Protein AF-A0A2D4SCW8-F1 (afdb_monomer_lite)

Structure (mmCIF, N/CA/C/O backbone):
data_AF-A0A2D4SCW8-F1
#
_entry.id   AF-A0A2D4SCW8-F1
#
loop_
_atom_site.group_PDB
_atom_site.id
_atom_site.type_symbol
_atom_site.label_atom_id
_atom_site.label_alt_id
_atom_site.label_comp_id
_atom_site.label_asym_id
_atom_site.label_entity_id
_atom_site.label_seq_id
_atom_site.pdbx_PDB_ins_code
_atom_site.Cartn_x
_atom_site.Cartn_y
_atom_site.Cartn_z
_atom_site.occupancy
_atom_site.B_iso_or_equiv
_atom_site.auth_seq_id
_atom_site.auth_comp_id
_atom_site.auth_asym_id
_atom_site.auth_atom_id
_atom_site.pdbx_PDB_model_num
ATOM 1 N N . MET A 1 1 ? -45.796 61.838 41.953 1.00 48.50 1 MET A N 1
ATOM 2 C CA . MET A 1 1 ? -45.250 61.106 43.119 1.00 48.50 1 MET A CA 1
ATOM 3 C C . MET A 1 1 ? -45.338 59.608 42.863 1.00 48.50 1 MET A C 1
ATOM 5 O O . MET A 1 1 ? -46.449 59.111 42.741 1.00 48.50 1 MET A O 1
ATOM 9 N N . LYS A 1 2 ? -44.181 58.939 42.745 1.00 37.31 2 LYS A N 1
ATOM 10 C CA . LYS A 1 2 ? -43.857 57.559 43.174 1.00 37.31 2 LYS A CA 1
ATOM 11 C C . LYS A 1 2 ? -42.506 57.163 42.546 1.00 37.31 2 LYS A C 1
ATOM 13 O O . LYS A 1 2 ? -42.464 56.902 41.349 1.00 37.31 2 LYS A O 1
ATOM 18 N N . PRO A 1 3 ? -41.410 57.148 43.319 1.00 56.03 3 PRO A N 1
ATOM 19 C CA . PRO A 1 3 ? -40.166 56.484 42.949 1.00 56.03 3 PRO A CA 1
ATOM 20 C C . PRO A 1 3 ? -40.134 55.082 43.568 1.00 56.03 3 PRO A C 1
ATOM 22 O O . PRO A 1 3 ? -40.522 54.940 44.723 1.00 56.03 3 PRO A O 1
ATOM 25 N N . VAL A 1 4 ? -39.620 54.067 42.868 1.00 53.00 4 VAL A N 1
ATOM 26 C CA . VAL A 1 4 ? -39.022 52.896 43.536 1.00 53.00 4 VAL A CA 1
ATOM 27 C C . VAL A 1 4 ? -37.858 52.366 42.698 1.00 53.00 4 VAL A C 1
ATOM 29 O O . VAL A 1 4 ? -38.027 51.612 41.747 1.00 53.00 4 VAL A O 1
ATOM 32 N N . PHE A 1 5 ? -36.662 52.783 43.104 1.00 52.91 5 PHE A N 1
ATOM 33 C CA . PHE A 1 5 ? -35.394 52.087 42.905 1.00 52.91 5 PHE A CA 1
ATOM 34 C C . PHE A 1 5 ? -35.456 50.723 43.606 1.00 52.91 5 PHE A C 1
ATOM 36 O O . PHE A 1 5 ? -35.761 50.702 44.798 1.00 52.91 5 PHE A O 1
ATOM 43 N N . ARG A 1 6 ? -35.080 49.622 42.940 1.00 56.19 6 ARG A N 1
ATOM 44 C CA . ARG A 1 6 ? -34.492 48.444 43.609 1.00 56.19 6 ARG A CA 1
ATOM 45 C C . ARG A 1 6 ? -33.413 47.804 42.738 1.00 56.19 6 ARG A C 1
ATOM 47 O O . ARG A 1 6 ? -33.661 46.925 41.925 1.00 56.19 6 ARG A O 1
ATOM 54 N N . LEU A 1 7 ? -32.207 48.307 42.975 1.00 54.22 7 LEU A N 1
ATOM 55 C CA . LEU A 1 7 ? -30.921 47.657 42.779 1.00 54.22 7 LEU A CA 1
ATOM 56 C C . LEU A 1 7 ? -30.911 46.322 43.552 1.00 54.22 7 LEU A C 1
ATOM 58 O O . LEU A 1 7 ? -31.087 46.338 44.769 1.00 54.22 7 LEU A O 1
ATOM 62 N N . PHE A 1 8 ? -30.691 45.190 42.881 1.00 55.59 8 PHE A N 1
ATOM 63 C CA . PHE A 1 8 ? -30.311 43.938 43.542 1.00 55.59 8 PHE A CA 1
ATOM 64 C C . PHE A 1 8 ? -29.137 43.284 42.807 1.00 55.59 8 PHE A C 1
ATOM 66 O O . PHE A 1 8 ? -29.289 42.687 41.749 1.00 55.59 8 PHE A O 1
ATOM 73 N N . PHE A 1 9 ? -27.965 43.479 43.415 1.00 51.91 9 PHE A N 1
ATOM 74 C CA . PHE A 1 9 ? -26.906 42.497 43.646 1.00 51.91 9 PHE A CA 1
ATOM 75 C C . PHE A 1 9 ? -26.415 41.631 42.472 1.00 51.91 9 PHE A C 1
ATOM 77 O O . PHE A 1 9 ? -26.926 40.549 42.198 1.00 51.91 9 PHE A O 1
ATOM 84 N N . LEU A 1 10 ? -25.256 42.045 41.937 1.00 51.75 10 LEU A N 1
ATOM 85 C CA . LEU A 1 10 ? -24.128 41.133 41.726 1.00 51.75 10 LEU A CA 1
ATOM 86 C C . LEU A 1 10 ? -23.925 40.289 42.997 1.00 51.75 10 LEU A C 1
ATOM 88 O O . LEU A 1 10 ? -23.597 40.860 44.031 1.00 51.75 10 LEU A O 1
ATOM 92 N N . LEU A 1 11 ? -24.065 38.968 42.914 1.00 54.16 11 LEU A N 1
ATOM 93 C CA . LEU A 1 11 ? -23.246 37.992 43.645 1.00 54.16 11 LEU A CA 1
ATOM 94 C C . LEU A 1 11 ? -23.619 36.589 43.145 1.00 54.16 11 LEU A C 1
ATOM 96 O O . LEU A 1 11 ? -24.679 36.061 43.462 1.00 54.16 11 LEU A O 1
ATOM 100 N N . GLY A 1 12 ? -22.753 35.992 42.335 1.00 45.44 12 GLY A N 1
ATOM 101 C CA . GLY A 1 12 ? -22.952 34.630 41.837 1.00 45.44 12 GLY A CA 1
ATOM 102 C C . GLY A 1 12 ? -21.790 34.124 40.996 1.00 45.44 12 GLY A C 1
ATOM 103 O O . GLY A 1 12 ? -21.982 33.317 40.097 1.00 45.44 12 GLY A O 1
ATOM 104 N N . LEU A 1 13 ? -20.586 34.641 41.249 1.00 56.72 13 LEU A N 1
ATOM 105 C CA . LEU A 1 13 ? -19.350 34.123 40.684 1.00 56.72 13 LEU A CA 1
ATOM 106 C C . LEU A 1 13 ? -18.798 33.114 41.692 1.00 56.72 13 LEU A C 1
ATOM 108 O O . LEU A 1 13 ? -18.079 33.527 42.588 1.00 56.72 13 LEU A O 1
ATOM 112 N N . LEU A 1 14 ? -19.178 31.836 41.610 1.00 50.34 14 LEU A N 1
ATOM 113 C CA . LEU A 1 14 ? -18.452 30.735 42.256 1.00 50.34 14 LEU A CA 1
ATOM 114 C C . LEU A 1 14 ? -18.945 29.372 41.747 1.00 50.34 14 LEU A C 1
ATOM 116 O O . LEU A 1 14 ? -20.131 29.067 41.787 1.00 50.34 14 LEU A O 1
ATOM 120 N N . ALA A 1 15 ? -17.971 28.549 41.355 1.00 52.59 15 ALA A N 1
ATOM 121 C CA . ALA A 1 15 ? -18.051 27.097 41.211 1.00 52.59 15 ALA A CA 1
ATOM 122 C C . ALA A 1 15 ? -18.782 26.532 39.978 1.00 52.59 15 ALA A C 1
ATOM 124 O O . ALA A 1 15 ? -19.671 25.695 40.079 1.00 52.59 15 ALA A O 1
ATOM 125 N N . SER A 1 16 ? -18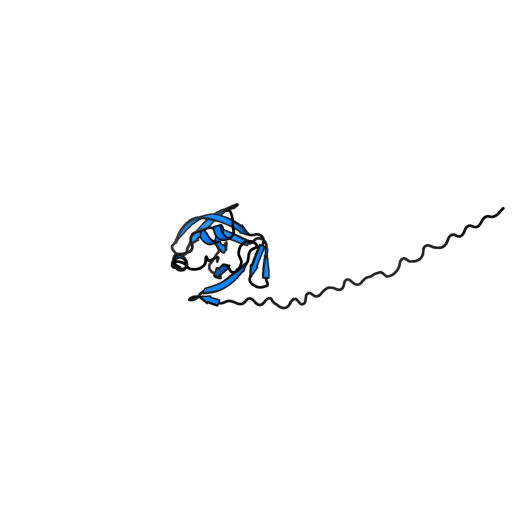.297 26.867 38.783 1.00 47.94 16 SER A N 1
ATOM 126 C CA . SER A 1 16 ? -18.331 25.917 37.660 1.00 47.94 16 SER A CA 1
ATOM 127 C C . SER A 1 16 ? -16.911 25.502 37.293 1.00 47.94 16 SER A C 1
ATOM 129 O O . SER A 1 16 ? -16.482 25.607 36.150 1.00 47.94 16 SER A O 1
ATOM 131 N N . SER A 1 17 ? -16.164 24.992 38.275 1.00 50.94 17 SER A N 1
ATOM 132 C CA . SER A 1 17 ? -15.136 23.996 37.984 1.00 50.94 17 SER A CA 1
ATOM 133 C C . SER A 1 17 ? -15.867 22.706 37.614 1.00 50.94 17 SER A C 1
ATOM 135 O O . SER A 1 17 ? -15.950 21.771 38.410 1.00 50.94 17 SER A O 1
ATOM 137 N N . ALA A 1 18 ? -16.471 22.691 36.423 1.00 57.41 18 ALA A N 1
ATOM 138 C CA . ALA A 1 18 ? -16.776 21.449 35.744 1.00 57.41 18 ALA A CA 1
ATOM 139 C C . ALA A 1 18 ? -15.420 20.772 35.580 1.00 57.41 18 ALA A C 1
ATOM 141 O O . ALA A 1 18 ? -14.604 21.179 34.751 1.00 57.41 18 ALA A O 1
ATOM 142 N N . GLY A 1 19 ? -15.134 19.847 36.498 1.00 49.12 19 GLY A N 1
ATOM 143 C CA . GLY A 1 19 ? -13.962 19.006 36.435 1.00 49.12 19 GLY A CA 1
ATOM 144 C C . GLY A 1 19 ? -13.921 18.454 35.028 1.00 49.12 19 GLY A C 1
ATOM 145 O O . GLY A 1 19 ? -14.859 17.778 34.606 1.00 49.12 19 GLY A O 1
ATOM 146 N N . GLY A 1 20 ? -12.870 18.813 34.293 1.00 44.34 20 GLY A N 1
ATOM 147 C CA . GLY A 1 20 ? -12.527 18.124 33.071 1.00 44.34 20 GLY A CA 1
ATOM 148 C C . GLY A 1 20 ? -12.368 16.673 33.469 1.00 44.34 20 GLY A C 1
ATOM 149 O O . GLY A 1 20 ? -11.353 16.300 34.059 1.00 44.34 20 GLY A O 1
ATOM 150 N N . ALA A 1 21 ? -13.415 15.885 33.229 1.00 51.06 21 ALA A N 1
ATOM 151 C CA . ALA A 1 21 ? -13.319 14.451 33.199 1.00 51.06 21 ALA A CA 1
ATOM 152 C C . ALA A 1 21 ? -12.215 14.193 32.184 1.00 51.06 21 ALA A C 1
ATOM 154 O O . ALA A 1 21 ? -12.395 14.374 30.981 1.00 51.06 21 ALA A O 1
ATOM 155 N N . ARG A 1 22 ? -11.022 13.893 32.697 1.00 49.09 22 ARG A N 1
ATOM 156 C CA . ARG A 1 22 ? -9.967 13.283 31.913 1.00 49.09 22 ARG A CA 1
ATOM 157 C C . ARG A 1 22 ? -10.600 11.986 31.455 1.00 49.09 22 ARG A C 1
ATOM 159 O O . ARG A 1 22 ? -10.697 11.038 32.226 1.00 49.09 22 ARG A O 1
ATOM 166 N N . GLN A 1 23 ? -11.148 12.017 30.249 1.00 46.38 23 GLN A N 1
ATOM 167 C CA . GLN A 1 23 ? -11.598 10.850 29.534 1.00 46.38 23 GLN A CA 1
ATOM 168 C C . GLN A 1 23 ? -10.322 10.045 29.334 1.00 46.38 23 GLN A C 1
ATOM 170 O O . GLN A 1 23 ? -9.521 10.318 28.446 1.00 46.38 23 GLN A O 1
ATOM 175 N N . THR A 1 24 ? -10.047 9.159 30.285 1.00 49.78 24 THR A N 1
ATOM 176 C CA . THR A 1 24 ? -9.085 8.092 30.103 1.00 49.78 24 THR A CA 1
ATOM 177 C C . THR A 1 24 ? -9.697 7.255 29.001 1.00 49.78 24 THR A C 1
ATOM 179 O O . THR A 1 24 ? -10.611 6.468 29.243 1.00 49.78 24 THR A O 1
ATOM 182 N N . THR A 1 25 ? -9.298 7.537 27.765 1.00 58.56 25 THR A N 1
ATOM 183 C CA . THR A 1 25 ? -9.529 6.665 26.625 1.00 58.56 25 THR A CA 1
ATOM 184 C C . THR A 1 25 ? -8.752 5.396 26.926 1.00 58.56 25 THR A C 1
ATOM 186 O O . THR A 1 25 ? -7.595 5.236 26.549 1.00 58.56 25 THR A O 1
ATOM 189 N N . ASP A 1 26 ? -9.384 4.524 27.703 1.00 51.81 26 ASP A N 1
ATOM 190 C CA . ASP A 1 26 ? -8.990 3.138 27.897 1.00 51.81 26 ASP A CA 1
ATOM 191 C C . ASP A 1 26 ? -9.386 2.407 26.607 1.00 51.81 26 ASP A C 1
ATOM 193 O O . ASP A 1 26 ? -10.317 1.604 26.546 1.00 51.81 26 ASP A O 1
ATOM 197 N N . THR A 1 27 ? -8.783 2.841 25.498 1.00 73.19 27 THR A N 1
ATOM 198 C CA . THR A 1 27 ? -9.050 2.277 24.187 1.00 73.19 27 THR A CA 1
ATOM 199 C C . THR A 1 27 ? -8.293 0.967 24.162 1.00 73.19 27 THR A C 1
ATOM 201 O O . THR A 1 27 ? -7.062 0.957 24.082 1.00 73.19 27 THR A O 1
ATOM 204 N N . ALA A 1 28 ? -9.024 -0.138 24.304 1.00 78.56 28 ALA A N 1
ATOM 205 C CA . ALA A 1 28 ? -8.455 -1.465 24.142 1.00 78.56 28 ALA A CA 1
ATOM 206 C C . ALA A 1 28 ? -7.622 -1.512 22.843 1.00 78.56 28 ALA A C 1
ATOM 208 O O . ALA A 1 28 ? -8.015 -0.883 21.852 1.00 78.56 28 ALA A O 1
ATOM 209 N N . PRO A 1 29 ? -6.477 -2.220 22.828 1.00 84.00 29 PRO A N 1
ATOM 210 C CA . PRO A 1 29 ? -5.673 -2.350 21.621 1.00 84.00 29 PRO A CA 1
ATOM 211 C C . PRO A 1 29 ? -6.523 -2.840 20.447 1.00 84.00 29 PRO A C 1
ATOM 213 O O . PRO A 1 29 ? -7.325 -3.763 20.602 1.00 84.00 29 PRO A O 1
ATOM 216 N N . ALA A 1 30 ? -6.331 -2.240 19.273 1.00 86.56 30 ALA A N 1
ATOM 217 C CA . ALA A 1 30 ? -6.959 -2.727 18.055 1.00 86.56 30 ALA A CA 1
ATOM 218 C C . ALA A 1 30 ? -6.422 -4.126 17.717 1.00 86.56 30 ALA A C 1
ATOM 220 O O . ALA A 1 30 ? -5.210 -4.356 17.734 1.00 86.56 30 ALA A O 1
ATOM 221 N N . VAL A 1 31 ? -7.328 -5.049 17.400 1.00 90.44 31 VAL A N 1
ATOM 222 C CA . VAL A 1 31 ? -6.991 -6.393 16.922 1.00 90.44 31 VAL A CA 1
ATOM 223 C C . VAL A 1 31 ? -7.211 -6.417 15.415 1.00 90.44 31 VAL A C 1
ATOM 225 O O . VAL A 1 31 ? -8.306 -6.118 14.945 1.00 90.44 31 VAL A O 1
ATOM 228 N N . ILE A 1 32 ? -6.159 -6.744 14.664 1.00 91.19 32 ILE A N 1
ATOM 229 C CA . ILE A 1 32 ? -6.191 -6.851 13.203 1.00 91.19 32 ILE A CA 1
ATOM 230 C C . ILE A 1 32 ? -6.005 -8.318 12.837 1.00 91.19 32 ILE A C 1
ATOM 232 O O . ILE A 1 32 ? -4.945 -8.898 13.092 1.00 91.19 32 ILE A O 1
ATOM 236 N N . ASP A 1 33 ? -7.027 -8.903 12.220 1.00 92.00 33 ASP A N 1
ATOM 237 C CA . ASP A 1 33 ? -6.932 -10.244 11.659 1.00 92.00 33 ASP A CA 1
ATOM 238 C C . ASP A 1 33 ? -6.035 -10.241 10.418 1.00 92.00 33 ASP A C 1
ATOM 240 O O . ASP A 1 33 ? -6.063 -9.325 9.592 1.00 92.00 33 ASP A O 1
ATOM 244 N N . PHE A 1 34 ? -5.239 -11.298 10.271 1.00 93.50 34 PHE A N 1
ATOM 245 C CA . PHE A 1 34 ? -4.373 -11.483 9.116 1.00 93.50 34 PHE A CA 1
ATOM 246 C C . PHE A 1 34 ? -4.460 -12.910 8.587 1.00 93.50 34 PHE A C 1
ATOM 248 O O . PHE A 1 34 ? -4.786 -13.860 9.299 1.00 93.50 34 PHE A O 1
ATOM 255 N N . SER A 1 35 ? -4.111 -13.061 7.315 1.00 90.94 35 SER A N 1
ATOM 256 C CA . SER A 1 35 ? -3.937 -14.356 6.669 1.00 90.94 35 SER A CA 1
ATOM 257 C C . SER A 1 35 ? -2.471 -14.584 6.321 1.00 90.94 35 SER A C 1
ATOM 259 O O . SER A 1 35 ? -1.708 -13.644 6.090 1.00 90.94 35 SER A O 1
ATOM 261 N N . LEU A 1 36 ? -2.062 -15.850 6.286 1.00 86.31 36 LEU A N 1
ATOM 262 C CA . LEU A 1 36 ? -0.756 -16.235 5.765 1.00 86.31 36 LEU A CA 1
ATOM 263 C C . LEU A 1 36 ? -0.905 -16.628 4.297 1.00 86.31 36 LEU A C 1
ATOM 265 O O . LEU A 1 36 ? -1.665 -17.537 3.963 1.00 86.31 36 LEU A O 1
ATOM 269 N N . PHE A 1 37 ? -0.142 -15.979 3.420 1.00 81.06 37 PHE A N 1
ATOM 270 C CA . PHE A 1 37 ? -0.048 -16.359 2.014 1.00 81.06 37 PHE A CA 1
ATOM 271 C C . PHE A 1 37 ? 1.398 -16.691 1.658 1.00 81.06 37 PHE A C 1
ATOM 273 O O . PHE A 1 37 ? 2.270 -15.818 1.644 1.00 81.06 37 PHE A O 1
ATOM 280 N N . LYS A 1 38 ? 1.653 -17.969 1.350 1.00 78.12 38 LYS A N 1
ATOM 281 C CA . LYS A 1 38 ? 3.000 -18.553 1.238 1.00 78.12 38 LYS A CA 1
ATOM 282 C C . LYS A 1 38 ? 3.782 -18.358 2.547 1.00 78.12 38 LYS A C 1
ATOM 284 O O . LYS A 1 38 ? 3.664 -19.178 3.446 1.00 78.12 38 LYS A O 1
ATOM 289 N N . THR A 1 39 ? 4.538 -17.269 2.659 1.00 73.31 39 THR A N 1
ATOM 290 C CA . THR A 1 39 ? 5.334 -16.894 3.841 1.00 73.31 39 THR A CA 1
ATOM 291 C C . THR A 1 39 ? 5.125 -15.436 4.256 1.00 73.31 39 THR A C 1
ATOM 293 O O . THR A 1 39 ? 5.836 -14.947 5.127 1.00 73.31 39 THR A O 1
ATOM 296 N N . GLY A 1 40 ? 4.211 -14.719 3.596 1.00 82.19 40 GLY A N 1
ATOM 297 C CA . GLY A 1 40 ? 3.897 -13.326 3.892 1.00 82.19 40 GLY A CA 1
ATOM 298 C C . GLY A 1 40 ? 2.656 -13.207 4.769 1.00 82.19 40 GLY A C 1
ATOM 299 O O . GLY A 1 40 ? 1.732 -14.018 4.658 1.00 82.19 40 GLY A O 1
ATOM 300 N N . ILE A 1 41 ? 2.642 -12.176 5.609 1.00 89.25 41 ILE A N 1
ATOM 301 C CA . ILE A 1 41 ? 1.447 -11.730 6.323 1.00 89.25 41 ILE A CA 1
ATOM 302 C C . ILE A 1 41 ? 0.644 -10.861 5.358 1.00 89.25 41 ILE A C 1
ATOM 304 O O . ILE A 1 41 ? 1.190 -9.939 4.752 1.00 89.25 41 ILE A O 1
ATOM 308 N N . VAL A 1 42 ? -0.638 -11.171 5.204 1.00 89.94 42 VAL A N 1
ATOM 309 C CA . VAL A 1 42 ? -1.569 -10.404 4.379 1.00 89.94 42 VAL A CA 1
ATOM 310 C C . VAL A 1 42 ? -2.698 -9.902 5.261 1.00 89.94 42 VAL A C 1
ATOM 312 O O . VAL A 1 42 ? -3.410 -10.700 5.875 1.00 89.94 42 VAL A O 1
ATOM 315 N N . VAL A 1 43 ? -2.858 -8.586 5.296 1.00 92.62 43 VAL A N 1
ATOM 316 C CA . VAL A 1 43 ? -3.998 -7.903 5.912 1.00 92.62 43 VAL A CA 1
ATOM 317 C C . VAL A 1 43 ? -4.888 -7.322 4.822 1.00 92.62 43 VAL A C 1
ATOM 319 O O . VAL A 1 43 ? -4.525 -7.301 3.643 1.00 92.62 43 VAL A O 1
ATOM 322 N N . THR A 1 44 ? -6.061 -6.863 5.220 1.00 92.94 44 THR A N 1
ATOM 323 C CA . THR A 1 44 ? -6.980 -6.167 4.329 1.00 92.94 44 THR A CA 1
ATOM 324 C C . THR A 1 44 ? -6.831 -4.669 4.528 1.00 92.94 44 THR A C 1
ATOM 326 O O . THR A 1 44 ? -6.800 -4.197 5.664 1.00 92.94 44 THR A O 1
ATOM 329 N N . LEU A 1 45 ? -6.727 -3.948 3.419 1.00 92.38 45 LEU A N 1
ATOM 330 C CA . LEU A 1 45 ? -6.688 -2.500 3.359 1.00 92.38 45 LEU A CA 1
ATOM 331 C C . LEU A 1 45 ? -7.989 -2.001 2.730 1.00 92.38 45 LEU A C 1
ATOM 333 O O . LEU A 1 45 ? -8.387 -2.466 1.659 1.00 92.38 45 LEU A O 1
ATOM 337 N N . ASP A 1 46 ? -8.620 -1.039 3.386 1.00 93.56 46 ASP A N 1
ATOM 338 C CA . ASP A 1 46 ? -9.785 -0.325 2.882 1.00 93.56 46 ASP A CA 1
ATOM 339 C C . ASP A 1 46 ? -9.421 1.143 2.607 1.00 93.56 46 ASP A C 1
ATOM 341 O O . ASP A 1 46 ? -8.635 1.758 3.328 1.00 93.56 46 ASP A O 1
ATOM 345 N N . THR A 1 47 ? -9.989 1.703 1.546 1.00 92.00 47 THR A N 1
ATOM 346 C CA . THR A 1 47 ? -9.972 3.128 1.196 1.00 92.00 47 THR A CA 1
ATOM 347 C C . THR A 1 47 ? -11.405 3.572 0.884 1.00 92.00 47 THR A C 1
ATOM 349 O O . THR A 1 47 ? -12.291 2.721 0.749 1.00 92.00 47 THR A O 1
ATOM 352 N N . PRO A 1 48 ? -11.673 4.880 0.716 1.00 91.00 48 PRO A N 1
ATOM 353 C CA . PRO A 1 48 ? -12.995 5.348 0.298 1.00 91.00 48 PRO A CA 1
ATOM 354 C C . PRO A 1 48 ? -13.494 4.729 -1.019 1.00 91.00 48 PRO A C 1
ATOM 356 O O . PRO A 1 48 ? -14.698 4.541 -1.189 1.00 91.00 48 PRO A O 1
ATOM 359 N N . ASP A 1 49 ? -12.576 4.392 -1.932 1.00 90.50 49 ASP A N 1
ATOM 360 C CA . ASP A 1 49 ? -12.895 3.904 -3.279 1.00 90.50 49 ASP A CA 1
ATOM 361 C C . ASP A 1 49 ? -12.805 2.377 -3.419 1.00 90.50 49 ASP A C 1
ATOM 363 O O . ASP A 1 49 ? -13.417 1.791 -4.316 1.00 90.50 49 ASP A O 1
ATOM 367 N N . VAL A 1 50 ? -12.034 1.710 -2.556 1.00 89.94 50 VAL A N 1
ATOM 368 C CA . VAL A 1 50 ? -11.796 0.265 -2.627 1.00 89.94 50 VAL A CA 1
ATOM 369 C C . VAL A 1 50 ? -11.847 -0.335 -1.236 1.00 89.94 50 VAL A C 1
ATOM 371 O O . VAL A 1 50 ? -11.041 0.003 -0.379 1.00 89.94 50 VAL A O 1
ATOM 374 N N . SER A 1 51 ? -12.729 -1.312 -1.049 1.00 91.56 51 SER A N 1
ATOM 375 C CA . SER A 1 51 ? -12.713 -2.163 0.137 1.00 91.56 51 SER A CA 1
ATOM 376 C C . SER A 1 51 ? -12.088 -3.517 -0.181 1.00 91.56 51 SER A C 1
ATOM 378 O O . SER A 1 51 ? -12.227 -4.037 -1.294 1.00 91.56 51 SER A O 1
ATOM 380 N N . GLY A 1 52 ? -11.415 -4.111 0.798 1.00 90.19 52 GLY A N 1
ATOM 381 C CA . GLY A 1 52 ? -10.959 -5.484 0.687 1.00 90.19 52 GLY A CA 1
ATOM 382 C C . GLY A 1 52 ? -9.620 -5.655 -0.027 1.00 90.19 52 GLY A C 1
ATOM 383 O O . GLY A 1 52 ? -9.336 -6.771 -0.463 1.00 90.19 52 GLY A O 1
ATOM 384 N N . LEU A 1 53 ? -8.816 -4.599 -0.210 1.00 90.31 53 LEU A N 1
ATOM 385 C CA . LEU A 1 53 ? -7.565 -4.686 -0.965 1.00 90.31 53 LEU A CA 1
ATOM 386 C C . LEU A 1 53 ? -6.531 -5.513 -0.180 1.00 90.31 53 LEU A C 1
ATOM 388 O O . LEU A 1 53 ? -6.150 -5.125 0.923 1.00 90.31 53 LEU A O 1
ATOM 392 N N . PRO A 1 54 ? -6.020 -6.630 -0.726 1.00 89.88 54 PRO A N 1
ATOM 393 C CA . PRO A 1 54 ? -4.946 -7.371 -0.079 1.00 89.88 54 PRO A CA 1
ATOM 394 C C . PRO A 1 54 ? -3.684 -6.514 0.088 1.00 89.88 54 PRO A C 1
ATOM 396 O O . PRO A 1 54 ? -3.116 -6.034 -0.896 1.00 89.88 54 PRO A O 1
ATOM 399 N N . PHE A 1 55 ? -3.212 -6.385 1.326 1.00 90.25 55 PHE A N 1
ATOM 400 C CA . PHE A 1 55 ? -1.978 -5.691 1.676 1.00 90.25 55 PHE A CA 1
ATOM 401 C C . PHE A 1 55 ? -0.955 -6.672 2.262 1.00 90.25 55 PHE A C 1
ATOM 403 O O . PHE A 1 55 ? -1.192 -7.286 3.303 1.00 90.25 55 PHE A O 1
ATOM 410 N N . VAL A 1 56 ? 0.181 -6.852 1.590 1.00 89.38 56 VAL A N 1
ATOM 411 C CA . VAL A 1 56 ? 1.290 -7.694 2.050 1.00 89.38 56 VAL A CA 1
ATOM 412 C C . VAL A 1 56 ? 2.163 -6.880 2.991 1.00 89.38 56 VAL A C 1
ATOM 414 O O . VAL A 1 56 ? 2.771 -5.895 2.592 1.00 89.38 56 VAL A O 1
ATOM 417 N N . PHE A 1 57 ? 2.282 -7.329 4.233 1.00 87.50 57 PHE A N 1
ATOM 418 C CA . PHE A 1 57 ? 3.170 -6.696 5.194 1.00 87.50 57 PHE A CA 1
ATOM 419 C C . PHE A 1 57 ? 4.630 -7.085 4.909 1.00 87.50 57 PHE A C 1
ATOM 421 O O . PHE A 1 57 ? 5.033 -8.226 5.158 1.00 87.50 57 PHE A O 1
ATOM 428 N N . ASP A 1 58 ? 5.416 -6.141 4.386 1.00 84.50 58 ASP A N 1
ATOM 429 C CA . ASP A 1 58 ? 6.832 -6.326 4.049 1.00 84.50 58 ASP A CA 1
ATOM 430 C C . ASP A 1 58 ? 7.734 -5.394 4.878 1.00 84.50 58 ASP A C 1
ATOM 432 O O . ASP A 1 58 ? 7.897 -4.208 4.594 1.00 84.50 58 ASP A O 1
ATOM 436 N N . THR A 1 59 ? 8.374 -5.952 5.909 1.00 82.25 59 THR A N 1
ATOM 437 C CA . THR A 1 59 ? 9.325 -5.225 6.770 1.00 82.25 59 THR A CA 1
ATOM 438 C C . THR A 1 59 ? 10.659 -4.913 6.088 1.00 82.25 59 THR A C 1
ATOM 440 O O . THR A 1 59 ? 11.473 -4.178 6.648 1.00 82.25 59 THR A O 1
ATOM 443 N N . GLY A 1 60 ? 10.914 -5.468 4.899 1.00 79.38 60 GLY A N 1
ATOM 444 C CA . GLY A 1 60 ? 12.107 -5.198 4.100 1.00 79.38 60 GLY A CA 1
ATOM 445 C C . GLY A 1 60 ? 12.035 -3.890 3.308 1.00 79.38 60 GLY A C 1
ATOM 446 O O . GLY A 1 60 ? 13.044 -3.471 2.731 1.00 79.38 60 GLY A O 1
ATOM 447 N N . LEU A 1 61 ? 10.874 -3.230 3.270 1.00 79.06 61 LEU A N 1
ATOM 448 C CA . LEU A 1 61 ? 10.700 -1.954 2.583 1.00 79.06 61 LEU A CA 1
ATOM 449 C C . LEU A 1 61 ? 11.335 -0.811 3.376 1.00 79.06 61 LEU A C 1
ATOM 451 O O . LEU A 1 61 ? 11.118 -0.638 4.570 1.00 79.06 61 LEU A O 1
ATOM 455 N N . SER A 1 62 ? 12.140 -0.002 2.689 1.00 73.19 62 SER A N 1
ATOM 456 C CA . SER A 1 62 ? 12.988 1.007 3.338 1.00 73.19 62 SER A CA 1
ATOM 457 C C . SER A 1 62 ? 12.402 2.419 3.370 1.00 73.19 62 SER A C 1
ATOM 459 O O . SER A 1 62 ? 12.948 3.272 4.069 1.00 73.19 62 SER A O 1
ATOM 461 N N . LYS A 1 63 ? 11.351 2.713 2.589 1.00 76.38 63 LYS A N 1
ATOM 462 C CA . LYS A 1 63 ? 10.852 4.095 2.431 1.00 76.38 63 LYS A CA 1
ATOM 463 C C . LYS A 1 63 ? 9.343 4.233 2.310 1.00 76.38 63 LYS A C 1
ATOM 465 O O . LYS A 1 63 ? 8.769 5.084 2.980 1.00 76.38 63 LYS A O 1
ATOM 470 N N . HIS A 1 64 ? 8.726 3.470 1.417 1.00 84.06 64 HIS A N 1
ATOM 471 C CA . HIS A 1 64 ? 7.319 3.626 1.059 1.00 84.06 64 HIS A CA 1
ATOM 472 C C . HIS A 1 64 ? 6.698 2.253 0.850 1.00 84.06 64 HIS A C 1
ATOM 474 O O . HIS A 1 64 ? 7.397 1.342 0.396 1.00 84.06 64 HIS A O 1
ATOM 480 N N . ASN A 1 65 ? 5.399 2.157 1.123 1.00 89.94 65 ASN A N 1
ATOM 481 C CA . ASN A 1 65 ? 4.597 1.011 0.713 1.00 89.94 65 ASN A CA 1
ATOM 482 C C . ASN A 1 65 ? 4.574 0.950 -0.818 1.00 89.94 65 ASN A C 1
ATOM 484 O O . ASN A 1 65 ? 4.693 1.985 -1.484 1.00 89.94 65 ASN A O 1
ATOM 488 N N . ILE A 1 66 ? 4.410 -0.228 -1.404 1.00 89.00 66 ILE A N 1
ATOM 489 C CA . ILE A 1 66 ? 4.290 -0.384 -2.853 1.00 89.00 66 ILE A CA 1
ATOM 490 C C . ILE A 1 66 ? 2.823 -0.527 -3.228 1.00 89.00 66 ILE A C 1
ATOM 492 O O . ILE A 1 66 ? 2.033 -1.199 -2.569 1.00 89.00 66 ILE A O 1
ATOM 496 N N . LEU A 1 67 ? 2.463 0.112 -4.332 1.00 89.00 67 LEU A N 1
ATOM 497 C CA . LEU A 1 67 ? 1.171 -0.034 -4.959 1.00 89.00 67 LEU A CA 1
ATOM 498 C C . LEU A 1 67 ? 1.359 -0.443 -6.411 1.00 89.00 67 LEU A C 1
ATOM 500 O O . LEU A 1 67 ? 2.019 0.252 -7.186 1.00 89.00 67 LEU A O 1
ATOM 504 N N . ASP A 1 68 ? 0.774 -1.576 -6.792 1.00 86.06 68 ASP A N 1
ATOM 505 C CA . ASP A 1 68 ? 0.813 -1.996 -8.185 1.00 86.06 68 ASP A CA 1
ATOM 506 C C . ASP A 1 68 ? -0.073 -1.090 -9.063 1.00 86.06 68 ASP A C 1
ATOM 508 O O . ASP A 1 68 ? -1.037 -0.471 -8.607 1.00 86.06 68 ASP A O 1
ATOM 512 N N . ALA A 1 69 ? 0.235 -1.002 -10.358 1.00 83.38 69 ALA A N 1
ATOM 513 C CA . ALA A 1 69 ? -0.490 -0.113 -11.268 1.00 83.38 69 ALA A CA 1
ATOM 514 C C . ALA A 1 69 ? -1.976 -0.485 -11.469 1.00 83.38 69 ALA A C 1
ATOM 516 O O . ALA A 1 69 ? -2.752 0.331 -11.966 1.00 83.38 69 ALA A O 1
ATOM 517 N N . ARG A 1 70 ? -2.399 -1.720 -11.166 1.00 84.81 70 ARG A N 1
ATOM 518 C CA . ARG A 1 70 ? -3.819 -2.115 -11.173 1.00 84.81 70 ARG A CA 1
ATOM 519 C C . ARG A 1 70 ? -4.508 -1.622 -9.905 1.00 84.81 70 ARG A C 1
ATOM 521 O O . ARG A 1 70 ? -5.597 -1.078 -10.015 1.00 84.81 70 ARG A O 1
ATOM 528 N N . ALA A 1 71 ? -3.862 -1.755 -8.749 1.00 87.75 71 ALA A N 1
ATOM 529 C CA . ALA A 1 71 ? -4.344 -1.261 -7.466 1.00 87.75 71 ALA A CA 1
ATOM 530 C C . ALA A 1 71 ? -4.476 0.271 -7.470 1.00 87.75 71 ALA A C 1
ATOM 532 O O . ALA A 1 71 ? -5.522 0.795 -7.105 1.00 87.75 71 ALA A O 1
ATOM 533 N N . ALA A 1 72 ? -3.470 0.985 -7.991 1.00 89.50 72 ALA A N 1
ATOM 534 C CA . ALA A 1 72 ? -3.521 2.440 -8.157 1.00 89.50 72 ALA A CA 1
ATOM 535 C C . ALA A 1 72 ? -4.702 2.890 -9.026 1.00 89.50 72 ALA A C 1
ATOM 537 O O . ALA A 1 72 ? -5.419 3.815 -8.660 1.00 89.50 72 ALA A O 1
ATOM 538 N N . ARG A 1 73 ? -4.958 2.186 -10.136 1.00 88.25 73 ARG A N 1
ATOM 539 C CA . ARG A 1 73 ? -6.130 2.446 -10.985 1.00 88.25 73 ARG A CA 1
ATOM 540 C C . ARG A 1 73 ? -7.446 2.108 -10.293 1.00 88.25 73 ARG A C 1
ATOM 542 O O . ARG A 1 73 ? -8.401 2.855 -10.452 1.00 88.25 73 ARG A O 1
ATOM 549 N N . ALA A 1 74 ? -7.502 1.003 -9.549 1.00 85.81 74 ALA A N 1
ATOM 550 C CA . ALA A 1 74 ? -8.702 0.598 -8.820 1.00 85.81 74 ALA A CA 1
ATOM 551 C C . ALA A 1 74 ? -9.095 1.630 -7.754 1.00 85.81 74 ALA A C 1
ATOM 553 O O . ALA A 1 74 ? -10.277 1.888 -7.580 1.00 85.81 74 ALA A O 1
ATOM 554 N N . MET A 1 75 ? -8.110 2.251 -7.103 1.00 88.00 75 MET A N 1
ATOM 555 C CA . MET A 1 75 ? -8.319 3.300 -6.102 1.00 88.00 75 MET A CA 1
ATOM 556 C C . MET A 1 75 ? -8.406 4.712 -6.698 1.00 88.00 75 MET A C 1
ATOM 558 O O . MET A 1 75 ? -8.431 5.674 -5.947 1.00 88.00 75 MET A O 1
ATOM 562 N N . ASN A 1 76 ? -8.3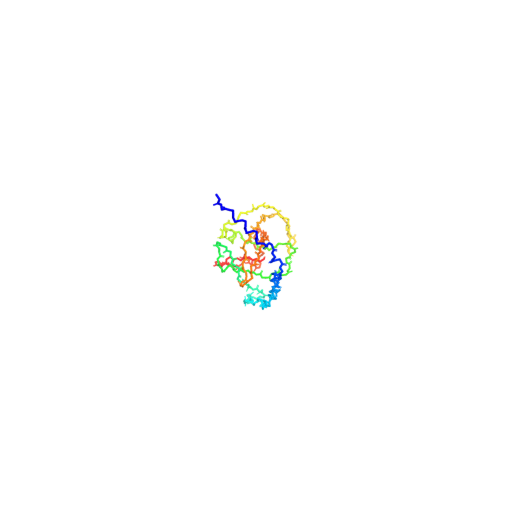97 4.856 -8.030 1.00 89.19 76 ASN A N 1
ATOM 563 C CA . ASN A 1 76 ? -8.392 6.157 -8.709 1.00 89.19 76 ASN A CA 1
ATOM 564 C C . ASN A 1 76 ? -7.283 7.114 -8.205 1.00 89.19 76 ASN A C 1
ATOM 566 O O . ASN A 1 76 ? -7.471 8.324 -8.091 1.00 89.19 76 ASN A O 1
ATOM 570 N N . VAL A 1 77 ? -6.112 6.557 -7.886 1.00 88.50 77 VAL A N 1
ATOM 571 C CA . VAL A 1 77 ? -4.992 7.301 -7.308 1.00 88.50 77 VAL A CA 1
ATOM 572 C C . VAL A 1 77 ? -4.033 7.747 -8.407 1.00 88.50 77 VAL A C 1
ATOM 574 O O . VAL A 1 77 ? -3.438 6.927 -9.114 1.00 88.50 77 VAL A O 1
ATOM 577 N N . GLU A 1 78 ? -3.824 9.057 -8.505 1.00 86.31 78 GLU A N 1
ATOM 578 C CA . GLU A 1 78 ? -2.826 9.652 -9.391 1.00 86.31 78 GLU A CA 1
ATOM 579 C C . GLU A 1 78 ? -1.486 9.863 -8.675 1.00 86.31 78 GLU A C 1
ATOM 581 O O . GLU A 1 78 ? -1.415 10.150 -7.479 1.00 86.31 78 GLU A O 1
ATOM 586 N N . SER A 1 79 ? -0.386 9.732 -9.421 1.00 88.94 79 SER A N 1
ATOM 587 C CA . SER A 1 79 ? 0.940 10.041 -8.883 1.00 88.94 79 SER A CA 1
ATOM 588 C C . SER A 1 79 ? 1.098 11.549 -8.692 1.00 88.94 79 SER A C 1
ATOM 590 O O . SER A 1 79 ? 0.979 12.315 -9.643 1.00 88.94 79 SER A O 1
ATOM 592 N N . SER A 1 80 ? 1.438 11.967 -7.477 1.00 89.62 80 SER A N 1
ATOM 593 C CA . SER A 1 80 ? 1.677 13.365 -7.100 1.00 89.62 80 SER A CA 1
ATOM 594 C C . SER A 1 80 ? 3.165 13.733 -7.048 1.00 89.62 80 SER A C 1
ATOM 596 O O . SER A 1 80 ? 3.519 14.889 -6.813 1.00 89.62 80 SER A O 1
ATOM 598 N N . GLY A 1 81 ? 4.058 12.768 -7.284 1.00 90.88 81 GLY A N 1
ATOM 599 C CA . GLY A 1 81 ? 5.499 12.994 -7.290 1.00 90.88 81 GLY A CA 1
ATOM 600 C C . GLY A 1 81 ? 6.295 11.811 -7.827 1.00 90.88 81 GLY A C 1
ATOM 601 O O . GLY A 1 81 ? 5.747 10.882 -8.420 1.00 90.88 81 GLY A O 1
ATOM 602 N N . GLN A 1 82 ? 7.608 11.843 -7.596 1.00 92.81 82 GLN A N 1
ATOM 603 C CA . G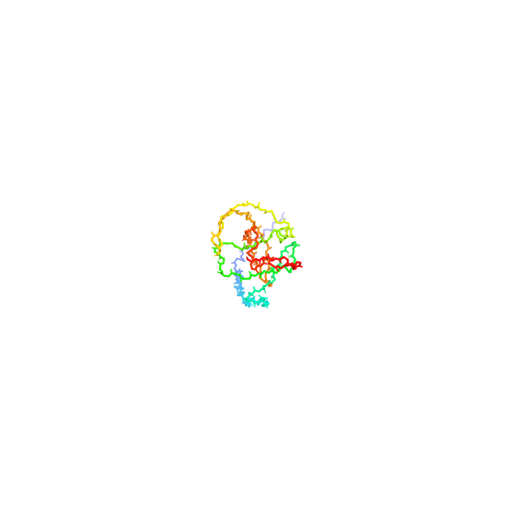LN A 1 82 ? 8.525 10.771 -7.978 1.00 92.81 82 GLN A CA 1
ATOM 604 C C . GLN A 1 82 ? 9.455 10.390 -6.822 1.00 92.81 82 GLN A C 1
ATOM 606 O O . GLN A 1 82 ? 9.907 11.252 -6.068 1.00 92.81 82 GLN A O 1
ATOM 611 N N . ALA A 1 83 ? 9.802 9.108 -6.725 1.00 88.69 83 ALA A N 1
ATOM 612 C CA . ALA A 1 83 ? 10.803 8.589 -5.798 1.00 88.69 83 ALA A CA 1
ATOM 613 C C . ALA A 1 83 ? 11.791 7.662 -6.509 1.00 88.69 83 ALA A C 1
ATOM 615 O O . ALA A 1 83 ? 11.460 6.984 -7.480 1.00 88.69 83 ALA A O 1
ATOM 616 N N . ARG A 1 84 ? 13.026 7.614 -6.000 1.00 88.38 84 ARG A N 1
ATOM 617 C CA . ARG A 1 84 ? 14.022 6.627 -6.434 1.00 88.38 84 ARG A CA 1
ATOM 618 C C . ARG A 1 84 ? 13.820 5.325 -5.671 1.00 88.38 84 ARG A C 1
ATOM 620 O O . ARG A 1 84 ? 13.684 5.368 -4.448 1.00 88.38 84 ARG A O 1
ATOM 627 N N . TYR A 1 85 ? 13.897 4.197 -6.367 1.00 84.56 85 TYR A N 1
ATOM 628 C CA . TYR A 1 85 ? 13.846 2.872 -5.754 1.00 84.56 85 TYR A CA 1
ATOM 629 C C . TYR A 1 85 ? 15.098 2.054 -6.072 1.00 84.56 85 TYR A C 1
ATOM 631 O O . TYR A 1 85 ? 15.805 2.304 -7.055 1.00 84.56 85 TYR A O 1
ATOM 639 N 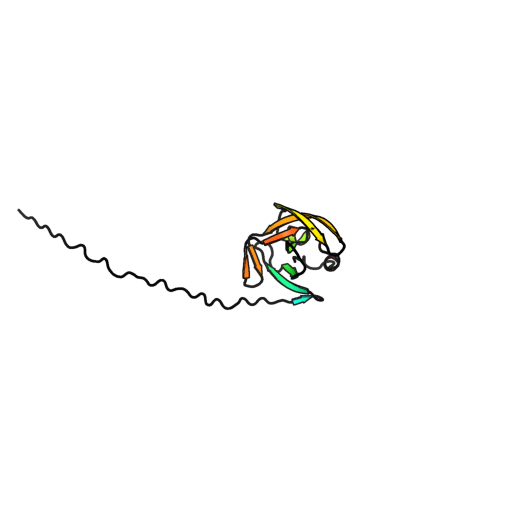N . SER A 1 86 ? 15.351 1.066 -5.220 1.00 83.00 86 SER A N 1
ATOM 640 C CA . SER A 1 86 ? 16.278 -0.030 -5.469 1.00 83.00 86 SER A CA 1
ATOM 641 C C . SER A 1 86 ? 15.680 -1.314 -4.920 1.00 83.00 86 SER A C 1
ATOM 643 O O . SER A 1 86 ? 15.154 -1.288 -3.808 1.00 83.00 86 SER A O 1
ATOM 645 N N . ASP A 1 87 ? 15.784 -2.416 -5.651 1.00 78.06 87 ASP A N 1
ATOM 646 C CA . ASP A 1 87 ? 15.290 -3.714 -5.190 1.00 78.06 87 ASP A CA 1
ATOM 647 C C . ASP A 1 87 ? 16.428 -4.689 -4.841 1.00 78.06 87 ASP A C 1
ATOM 649 O O . ASP A 1 87 ? 17.616 -4.414 -5.031 1.00 78.06 87 ASP A O 1
ATOM 653 N N . SER A 1 88 ? 16.051 -5.857 -4.319 1.00 76.88 88 SER A N 1
ATOM 654 C CA . SER A 1 88 ? 16.984 -6.919 -3.931 1.00 76.88 88 SER A CA 1
ATOM 655 C C . SER A 1 88 ? 17.684 -7.604 -5.110 1.00 76.88 88 SER A C 1
ATOM 657 O O . SER A 1 88 ? 18.653 -8.327 -4.892 1.00 76.88 88 SER A O 1
ATOM 659 N N . SER A 1 89 ? 17.244 -7.364 -6.351 1.00 78.19 89 SER A N 1
ATOM 660 C CA . SER A 1 89 ? 17.952 -7.805 -7.560 1.00 78.19 89 SER A CA 1
ATOM 661 C C . SER A 1 89 ? 19.092 -6.858 -7.956 1.00 78.19 89 SER A C 1
ATOM 663 O O . SER A 1 89 ? 19.862 -7.166 -8.861 1.00 78.19 89 SER A O 1
ATOM 665 N N . GLY A 1 90 ? 19.212 -5.709 -7.279 1.00 82.50 90 GLY A N 1
ATOM 666 C CA . GLY A 1 90 ? 20.158 -4.650 -7.620 1.00 82.50 90 GLY A CA 1
ATOM 667 C C . GLY A 1 90 ? 19.624 -3.664 -8.663 1.00 82.50 90 GLY A C 1
ATOM 668 O O . GLY A 1 90 ? 20.336 -2.719 -9.013 1.00 82.50 90 GLY A O 1
ATOM 669 N N . SER A 1 91 ? 18.382 -3.837 -9.126 1.00 81.69 91 SER A N 1
ATOM 670 C CA . SER A 1 91 ? 17.737 -2.906 -10.052 1.00 81.69 91 SER A CA 1
ATOM 671 C C . SER A 1 91 ? 17.476 -1.572 -9.361 1.00 81.69 91 SER A C 1
ATOM 673 O O . SER A 1 91 ? 17.168 -1.523 -8.169 1.00 81.69 91 SER A O 1
ATOM 675 N N . ARG A 1 92 ? 17.616 -0.471 -10.105 1.00 87.31 92 ARG A N 1
ATOM 676 C CA . ARG A 1 92 ? 17.414 0.899 -9.614 1.00 87.31 92 ARG A CA 1
ATOM 677 C C . ARG A 1 92 ? 16.613 1.698 -10.627 1.00 87.31 92 ARG A C 1
ATOM 679 O O . ARG A 1 92 ? 16.800 1.521 -11.828 1.00 87.31 92 ARG A O 1
ATOM 686 N N . GLY A 1 93 ? 15.785 2.618 -10.149 1.00 87.00 93 GLY A N 1
ATOM 687 C CA . GLY A 1 93 ? 14.975 3.445 -11.035 1.00 87.00 93 GLY A CA 1
ATOM 688 C C . GLY A 1 93 ? 14.278 4.598 -10.331 1.00 87.00 93 GLY A C 1
ATOM 689 O O . GLY A 1 93 ? 14.549 4.902 -9.166 1.00 87.00 93 GLY A O 1
ATOM 690 N N . VAL A 1 94 ? 13.385 5.244 -11.074 1.00 89.25 94 VAL A N 1
ATOM 691 C CA . VAL A 1 94 ? 12.475 6.279 -10.583 1.00 89.25 94 VAL A CA 1
ATOM 692 C C . VAL A 1 94 ? 11.055 5.793 -10.814 1.00 89.25 94 VAL A C 1
ATOM 694 O O . VAL A 1 94 ? 10.758 5.226 -11.862 1.00 89.25 94 VAL A O 1
ATOM 697 N N . THR A 1 95 ? 10.195 6.008 -9.830 1.00 90.38 95 THR A N 1
ATOM 698 C CA . THR A 1 95 ? 8.800 5.593 -9.865 1.00 90.38 95 THR A CA 1
ATOM 699 C C . THR A 1 95 ? 7.895 6.716 -9.385 1.00 90.38 95 THR A C 1
ATOM 701 O O . THR A 1 95 ? 8.344 7.592 -8.642 1.00 90.38 95 THR A O 1
ATOM 704 N N . GLY A 1 96 ? 6.632 6.702 -9.811 1.00 92.44 96 GLY A N 1
ATOM 705 C CA . GLY A 1 96 ? 5.623 7.615 -9.281 1.00 92.44 96 GLY A CA 1
ATOM 706 C C . GLY A 1 96 ? 5.380 7.349 -7.797 1.00 92.44 96 GLY A C 1
ATOM 707 O O . GLY A 1 96 ? 5.483 6.206 -7.350 1.00 92.44 96 GLY A O 1
ATOM 708 N N . VAL A 1 97 ? 5.068 8.388 -7.031 1.00 93.62 97 VAL A N 1
ATOM 709 C CA . VAL A 1 97 ? 4.516 8.240 -5.679 1.00 93.62 97 VAL A CA 1
ATOM 710 C C . VAL A 1 97 ? 3.151 8.886 -5.606 1.00 93.62 97 VAL A C 1
ATOM 712 O O . VAL A 1 97 ? 2.905 9.890 -6.274 1.00 93.62 97 VAL A O 1
ATOM 715 N N . ALA A 1 98 ? 2.290 8.323 -4.775 1.00 93.62 98 ALA A N 1
ATOM 716 C CA . ALA A 1 98 ? 0.980 8.863 -4.487 1.00 93.62 98 ALA A CA 1
ATOM 717 C C . ALA A 1 98 ? 0.711 8.852 -2.983 1.00 93.62 98 ALA A C 1
ATOM 719 O O . ALA A 1 98 ? 1.239 8.012 -2.252 1.00 93.62 98 ALA A O 1
ATOM 720 N N . ALA A 1 99 ? -0.092 9.809 -2.531 1.00 92.88 99 ALA A N 1
ATOM 721 C CA . ALA A 1 99 ? -0.574 9.868 -1.161 1.00 92.88 99 ALA A CA 1
ATOM 722 C C . ALA A 1 99 ? -2.048 9.461 -1.150 1.00 92.88 99 ALA A C 1
ATOM 724 O O . ALA A 1 99 ? -2.811 9.931 -1.991 1.00 92.88 99 ALA A O 1
ATOM 725 N N . ILE A 1 100 ? -2.417 8.594 -0.214 1.00 91.94 100 ILE A N 1
ATOM 726 C CA . ILE A 1 100 ? -3.799 8.195 0.044 1.00 91.94 100 ILE A CA 1
ATOM 727 C C . ILE A 1 100 ? -4.145 8.718 1.429 1.00 91.94 100 ILE A C 1
ATOM 729 O O . ILE A 1 100 ? -3.488 8.351 2.405 1.00 91.94 100 ILE A O 1
ATOM 733 N N . ASP A 1 101 ? -5.110 9.629 1.499 1.00 92.88 101 ASP A N 1
ATOM 734 C CA . ASP A 1 101 ? -5.398 10.367 2.729 1.00 92.88 101 ASP A CA 1
ATOM 735 C C . ASP A 1 101 ? -6.074 9.498 3.786 1.00 92.88 101 ASP A C 1
ATOM 737 O O . ASP A 1 101 ? -5.686 9.582 4.948 1.00 92.88 101 ASP A O 1
ATOM 741 N N . ASP A 1 102 ? -6.982 8.617 3.375 1.00 93.50 102 ASP A N 1
ATOM 742 C CA . ASP A 1 102 ? -7.736 7.755 4.278 1.00 93.50 102 ASP A CA 1
ATOM 743 C C . ASP A 1 102 ? -7.519 6.289 3.902 1.00 93.50 102 ASP A C 1
ATOM 745 O O . ASP A 1 102 ? -7.915 5.827 2.827 1.00 93.50 102 ASP A O 1
ATOM 749 N N . VAL A 1 103 ? -6.846 5.566 4.794 1.00 93.56 103 VAL A N 1
ATOM 750 C CA . VAL A 1 103 ? -6.591 4.133 4.674 1.00 93.56 103 VAL A CA 1
ATOM 751 C C . VAL A 1 103 ? -6.966 3.464 5.984 1.00 93.56 103 VAL A C 1
ATOM 753 O O . VAL A 1 103 ? -6.478 3.875 7.030 1.00 93.56 103 VAL A O 1
ATOM 756 N N . SER A 1 104 ? -7.748 2.394 5.936 1.00 94.56 104 SER A N 1
ATOM 757 C CA . SER A 1 104 ? -8.094 1.613 7.122 1.00 94.56 104 SER A CA 1
ATOM 758 C C . SER A 1 104 ? -7.521 0.201 7.026 1.00 94.56 104 SER A C 1
ATOM 760 O O . SER A 1 104 ? -7.518 -0.420 5.963 1.00 94.56 104 SER A O 1
ATOM 762 N N . ILE A 1 105 ? -7.018 -0.313 8.149 1.00 92.69 105 ILE A N 1
ATOM 763 C CA . ILE A 1 105 ? -6.622 -1.715 8.319 1.00 92.69 105 ILE A CA 1
ATOM 764 C C . ILE A 1 105 ? -7.363 -2.248 9.546 1.00 92.69 105 ILE A C 1
ATOM 766 O O . ILE A 1 105 ? -7.017 -1.937 10.689 1.00 92.69 105 ILE A O 1
ATOM 770 N N . GLY A 1 106 ? -8.410 -3.041 9.317 1.00 89.50 106 GLY A N 1
ATOM 771 C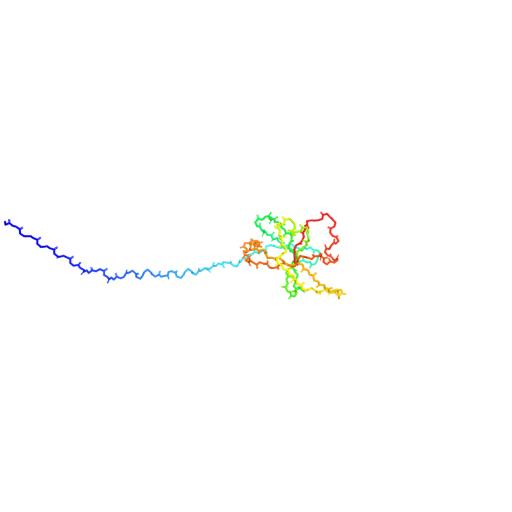 CA . GLY A 1 106 ? -9.321 -3.450 10.386 1.00 89.50 106 GLY A CA 1
ATOM 772 C C . GLY A 1 106 ? -9.992 -2.230 11.026 1.00 89.50 106 GLY A C 1
ATOM 773 O O . GLY A 1 106 ? -10.612 -1.432 10.334 1.00 89.50 106 GLY A O 1
ATOM 774 N N . SER A 1 107 ? -9.858 -2.067 12.344 1.00 89.56 107 SER A N 1
ATOM 775 C CA . SER A 1 107 ? -10.400 -0.909 13.074 1.00 89.56 107 SER A CA 1
ATOM 776 C C . SER A 1 107 ? -9.418 0.264 13.209 1.00 89.56 107 SER A C 1
ATOM 778 O O . SER A 1 107 ? -9.635 1.138 14.047 1.00 89.56 107 SER A O 1
ATOM 780 N N . VAL A 1 108 ? -8.287 0.234 12.497 1.00 91.81 108 VAL A N 1
ATOM 781 C CA . VAL A 1 108 ? -7.243 1.263 12.583 1.00 91.81 108 VAL A CA 1
ATOM 782 C C . VAL A 1 108 ? -7.285 2.139 11.345 1.00 91.81 108 VAL A C 1
ATOM 784 O O . VAL A 1 108 ? -7.010 1.658 10.249 1.00 91.81 108 VAL A O 1
ATOM 787 N N . ASP A 1 109 ? -7.539 3.428 11.550 1.00 93.44 109 ASP A N 1
ATOM 788 C CA . ASP A 1 109 ? -7.474 4.439 10.500 1.00 93.44 109 ASP A CA 1
ATOM 789 C C . ASP A 1 109 ? -6.083 5.078 10.455 1.00 93.44 109 ASP A C 1
ATOM 791 O O . ASP A 1 109 ? -5.525 5.526 11.463 1.00 93.44 109 ASP A O 1
ATOM 795 N N . LEU A 1 110 ? -5.511 5.108 9.260 1.00 92.06 110 LEU A N 1
ATOM 796 C CA . LEU A 1 110 ? -4.191 5.624 8.949 1.00 92.06 110 LEU A CA 1
ATOM 797 C C . LEU A 1 110 ? -4.340 6.818 8.011 1.00 92.06 110 LEU A C 1
ATOM 799 O O . LEU A 1 110 ? -4.714 6.681 6.849 1.00 92.06 110 LEU A O 1
ATOM 803 N N . GLY A 1 111 ? -3.983 7.995 8.519 1.00 92.12 111 GLY A N 1
ATOM 804 C CA . GLY A 1 111 ? -3.972 9.217 7.725 1.00 92.12 111 GLY A CA 1
ATOM 805 C C . GLY A 1 111 ? -2.759 9.287 6.795 1.00 92.12 111 GLY A C 1
ATOM 806 O O . GLY A 1 111 ? -1.642 8.961 7.205 1.00 92.12 111 GLY A O 1
ATOM 807 N N . ARG A 1 112 ? -2.965 9.770 5.569 1.00 91.88 112 ARG A N 1
ATOM 808 C CA . ARG A 1 112 ? -1.939 10.191 4.600 1.00 91.88 112 ARG A CA 1
ATOM 809 C C . ARG A 1 112 ? -0.793 9.188 4.424 1.00 91.88 112 ARG A C 1
ATOM 811 O O . ARG A 1 112 ? 0.367 9.456 4.747 1.00 91.88 112 ARG A O 1
ATOM 818 N N . GLN A 1 113 ? -1.119 8.034 3.861 1.00 92.31 113 GLN A N 1
ATOM 819 C CA . GLN A 1 113 ? -0.168 6.973 3.551 1.00 92.31 113 GLN A CA 1
ATOM 820 C C . GLN A 1 113 ? 0.485 7.194 2.183 1.00 92.31 113 GLN A C 1
ATOM 822 O O . GLN A 1 113 ? -0.189 7.499 1.201 1.00 92.31 113 GLN A O 1
ATOM 827 N N . ILE A 1 114 ? 1.811 7.049 2.110 1.00 92.12 114 ILE A N 1
ATOM 828 C CA . ILE A 1 114 ? 2.578 7.258 0.874 1.00 92.12 114 ILE A CA 1
ATOM 829 C C . ILE A 1 114 ? 2.898 5.913 0.231 1.00 92.12 114 ILE A C 1
ATOM 831 O O . ILE A 1 114 ? 3.548 5.060 0.840 1.00 92.12 114 ILE A O 1
ATOM 835 N N . PHE A 1 115 ? 2.513 5.779 -1.035 1.00 92.44 115 PHE A N 1
ATOM 836 C CA . PHE A 1 115 ? 2.754 4.602 -1.853 1.00 92.44 115 PHE A CA 1
ATOM 837 C C . PHE A 1 115 ? 3.648 4.928 -3.047 1.00 92.44 115 PHE A C 1
ATOM 839 O O . PHE A 1 115 ? 3.451 5.926 -3.739 1.00 92.44 115 PHE A O 1
ATOM 846 N N . ALA A 1 116 ? 4.608 4.054 -3.327 1.00 92.06 116 ALA A N 1
ATOM 847 C CA . ALA A 1 116 ? 5.327 4.013 -4.588 1.00 92.06 116 ALA A CA 1
ATOM 848 C C . ALA A 1 116 ? 4.508 3.219 -5.614 1.00 92.06 116 ALA A C 1
ATOM 850 O O . ALA A 1 116 ? 4.251 2.032 -5.428 1.00 92.06 116 ALA A O 1
ATOM 851 N N . VAL A 1 117 ? 4.126 3.862 -6.715 1.00 90.19 117 VAL A N 1
ATOM 852 C CA . VAL A 1 117 ? 3.367 3.244 -7.806 1.00 90.19 117 VAL A CA 1
ATOM 853 C C . VAL A 1 117 ? 4.344 2.586 -8.775 1.00 90.19 117 VAL A C 1
ATOM 855 O O . VAL A 1 117 ? 4.789 3.218 -9.730 1.00 90.19 117 VAL A O 1
ATOM 858 N N . THR A 1 118 ? 4.727 1.340 -8.499 1.00 84.12 118 THR A N 1
ATOM 859 C CA . THR A 1 118 ? 5.769 0.593 -9.229 1.00 84.12 118 THR A CA 1
ATOM 860 C C . THR A 1 118 ? 5.286 -0.823 -9.557 1.00 84.12 118 THR A C 1
ATOM 862 O O . THR A 1 118 ? 4.409 -1.347 -8.863 1.00 84.12 118 THR A O 1
ATOM 865 N N . PRO A 1 119 ? 5.823 -1.496 -10.595 1.00 76.69 119 PRO A N 1
ATOM 866 C CA . PRO A 1 119 ? 5.588 -2.922 -10.772 1.00 76.69 119 PRO A CA 1
ATOM 867 C C . PRO A 1 119 ? 5.953 -3.703 -9.506 1.00 76.69 119 PRO A C 1
ATOM 869 O O . PRO A 1 119 ? 6.984 -3.438 -8.882 1.00 76.69 119 PRO A O 1
ATOM 872 N N . LEU A 1 120 ? 5.119 -4.682 -9.148 1.00 74.00 120 LEU A N 1
ATOM 873 C CA . LEU A 1 120 ? 5.419 -5.574 -8.033 1.00 74.00 120 LEU A CA 1
ATOM 874 C C . LEU A 1 120 ? 6.720 -6.342 -8.305 1.00 74.00 120 LEU A C 1
ATOM 876 O O . LEU A 1 120 ? 6.965 -6.745 -9.449 1.00 74.00 120 LEU A O 1
ATOM 880 N N . PRO A 1 121 ? 7.517 -6.634 -7.263 1.00 68.12 121 PRO A N 1
ATOM 881 C CA . PRO A 1 121 ? 8.639 -7.553 -7.376 1.00 68.12 121 PRO A CA 1
ATOM 882 C C . PRO A 1 121 ? 8.219 -8.877 -8.025 1.00 68.12 121 PRO A C 1
ATOM 884 O O . PRO A 1 121 ? 7.111 -9.368 -7.796 1.00 68.12 121 PRO A O 1
ATOM 887 N N . ALA A 1 122 ? 9.131 -9.510 -8.769 1.00 67.50 122 ALA A N 1
ATOM 888 C CA . ALA A 1 122 ? 8.843 -10.717 -9.556 1.00 67.50 122 ALA A CA 1
ATOM 889 C C . ALA A 1 122 ? 8.167 -11.856 -8.758 1.00 67.50 122 ALA A C 1
ATOM 891 O O . ALA A 1 122 ? 7.381 -12.635 -9.287 1.00 67.50 122 ALA A O 1
ATOM 892 N N . ARG A 1 123 ? 8.448 -11.951 -7.452 1.00 65.31 123 ARG A N 1
ATOM 893 C CA . ARG A 1 123 ? 7.864 -12.964 -6.552 1.00 65.31 123 ARG A CA 1
ATOM 894 C C . ARG A 1 123 ? 6.371 -12.749 -6.273 1.00 65.31 123 ARG A C 1
ATOM 896 O O . ARG A 1 123 ? 5.671 -13.706 -5.941 1.00 65.31 123 ARG A O 1
ATOM 903 N N . LEU A 1 124 ? 5.906 -11.507 -6.389 1.00 65.94 124 LEU A N 1
ATOM 904 C CA . LEU A 1 124 ? 4.516 -11.096 -6.196 1.00 65.94 124 LEU A CA 1
ATOM 905 C C . LEU A 1 124 ? 3.779 -10.918 -7.532 1.00 65.94 124 LEU A C 1
ATOM 907 O O . LEU A 1 124 ? 2.559 -11.064 -7.567 1.00 65.94 124 LEU A O 1
ATOM 911 N N . SER A 1 125 ? 4.504 -10.672 -8.630 1.00 63.94 125 SER A N 1
ATOM 912 C CA . SER A 1 125 ? 3.921 -10.475 -9.964 1.00 63.94 125 SER A CA 1
ATOM 913 C C . SER A 1 125 ? 3.383 -11.754 -10.623 1.00 63.94 125 SER A C 1
ATOM 915 O O . SER A 1 125 ? 2.519 -11.653 -11.485 1.00 63.94 125 SER A O 1
ATOM 917 N N . GLN A 1 126 ? 3.801 -12.951 -10.189 1.00 62.00 126 GLN A N 1
ATOM 918 C CA . GLN A 1 126 ? 3.339 -14.261 -10.707 1.00 62.00 126 GLN A CA 1
ATOM 919 C C . GLN A 1 126 ? 1.897 -14.643 -10.301 1.00 62.00 126 GLN A C 1
ATOM 921 O O . GLN A 1 126 ? 1.550 -15.819 -10.197 1.00 62.00 126 GLN A O 1
ATOM 926 N N . ARG A 1 127 ? 1.051 -13.661 -9.993 1.00 62.31 127 ARG A N 1
ATOM 927 C CA . ARG A 1 127 ? -0.336 -13.865 -9.570 1.00 62.31 127 ARG A CA 1
ATOM 928 C C . ARG A 1 127 ? -1.276 -13.581 -10.737 1.00 62.31 127 ARG A C 1
ATOM 930 O O . ARG A 1 127 ? -1.964 -12.557 -10.756 1.00 62.31 127 ARG A O 1
ATOM 937 N N . ASP A 1 128 ? -1.283 -14.489 -11.708 1.00 53.97 128 ASP A N 1
ATOM 938 C CA . ASP A 1 128 ? -2.184 -14.420 -12.859 1.00 53.97 128 ASP A CA 1
ATOM 939 C C . ASP A 1 128 ? -3.645 -14.424 -12.373 1.00 53.97 128 ASP A C 1
ATOM 941 O O . ASP A 1 128 ? -4.062 -15.304 -11.622 1.00 53.97 128 ASP A O 1
ATOM 945 N N . ASN A 1 129 ? -4.411 -13.396 -12.757 1.00 60.16 129 ASN A N 1
ATOM 946 C CA . ASN A 1 129 ? -5.823 -13.169 -12.399 1.00 60.16 129 ASN A CA 1
ATOM 947 C C . ASN A 1 129 ? -6.178 -13.060 -10.898 1.00 60.16 129 ASN A C 1
ATOM 949 O O . ASN A 1 129 ? -7.361 -13.065 -10.561 1.00 60.16 129 ASN A O 1
ATOM 953 N N . ALA A 1 130 ? -5.211 -12.921 -9.985 1.00 66.88 130 ALA A N 1
ATOM 954 C CA . ALA A 1 130 ? -5.525 -12.690 -8.571 1.00 66.88 130 ALA A CA 1
ATOM 955 C C . ALA A 1 130 ? -5.857 -11.215 -8.282 1.00 66.88 130 ALA A C 1
ATOM 957 O O . ALA A 1 130 ? -5.454 -10.321 -9.031 1.00 66.88 130 ALA A O 1
ATOM 958 N N . ALA A 1 131 ? -6.525 -10.971 -7.148 1.00 65.62 131 ALA A N 1
ATOM 959 C CA . ALA A 1 131 ? -6.776 -9.623 -6.643 1.00 65.62 131 ALA A CA 1
ATOM 960 C C . ALA A 1 131 ? -5.474 -8.790 -6.583 1.00 65.62 131 ALA A C 1
ATOM 962 O O . ALA A 1 131 ? -4.417 -9.361 -6.262 1.00 65.62 131 AL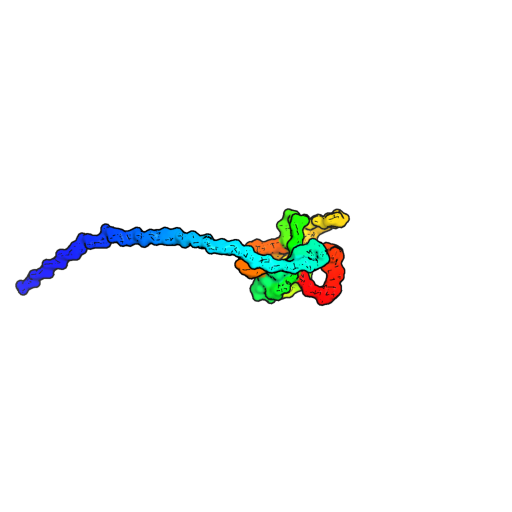A A O 1
ATOM 963 N N . PRO A 1 132 ? -5.544 -7.482 -6.907 1.00 63.94 132 PRO A N 1
ATOM 964 C CA . PRO A 1 132 ? -4.406 -6.566 -6.827 1.00 63.94 132 PRO A CA 1
ATOM 965 C C . PRO A 1 132 ? -3.804 -6.549 -5.417 1.00 63.94 132 PRO A C 1
ATOM 967 O O . PRO A 1 132 ? -4.491 -6.876 -4.454 1.00 63.94 132 PRO A O 1
ATOM 970 N N . ILE A 1 133 ? -2.520 -6.203 -5.297 1.00 67.81 133 ILE A N 1
ATOM 971 C CA . ILE A 1 133 ? -1.821 -6.161 -4.004 1.00 67.81 133 ILE A CA 1
ATOM 972 C C . ILE A 1 133 ? -1.213 -4.781 -3.772 1.00 67.81 133 ILE A C 1
ATOM 974 O O . ILE A 1 133 ? -0.613 -4.199 -4.680 1.00 67.81 133 ILE A O 1
ATOM 978 N N . ALA A 1 134 ? -1.319 -4.320 -2.530 1.00 66.56 134 ALA A N 1
ATOM 979 C CA . ALA A 1 134 ? -0.483 -3.277 -1.948 1.00 66.56 134 ALA A CA 1
ATOM 980 C C . ALA A 1 134 ? 0.494 -3.893 -0.926 1.00 66.56 134 ALA A C 1
ATOM 982 O O . ALA A 1 134 ? 0.272 -5.008 -0.460 1.00 66.56 134 ALA A O 1
ATOM 983 N N . GLY A 1 135 ? 1.594 -3.227 -0.600 1.00 65.88 135 GLY A N 1
ATOM 984 C CA . GLY A 1 135 ? 2.579 -3.732 0.362 1.00 65.88 135 GLY A CA 1
ATOM 985 C C . GLY A 1 135 ? 3.821 -2.889 0.365 1.00 65.88 135 GLY A C 1
ATOM 986 O O . GLY A 1 135 ? 4.536 -2.936 -0.654 1.00 65.88 135 GLY A O 1
#

Secondary structure (DSSP, 8-state):
---------------------------PPPP---EEETTEEEEEEB-SS-SSEEEEE-TT-SS-EEE-HHHHHHTTPPP-EEEEEE-TTS-EEEEEEEEEEEEEETTEEEEEEEEEE-PPPHHHH--TTPPP-B-

pLDDT: mean 78.02, std 15.76, range [37.31, 94.56]

Foldseek 3Di:
DDDDDDDDDDDDPDDPPPPPPPPPCPPPDDDFDWDDDPHWTWFWKDAPQDGGATETDDPPDDDAKAFEPVRCVSSVWDFPAKDWDADPVRDIDIFGKTWGQWMDTRPDTDGTGIYTHDHDDPVVNPPVPDGGYID

Radius of gyration: 27.21 Å; chains: 1; bounding box: 65×80×56 Å

Sequence (135 aa):
MKPVFRLFFLLGLLASSAGGARQTTDTAPAVIDFSLFKTGIVVTLDTPDVSGLPFVFDTGLSKHNILDARAARAMNVESSGQARYSDSSGSRGVTGVAAIDDVSIGSVDLGRQIFAVTPLPARLSQRDNAAPIAG